Protein AF-A0A5K0WDT2-F1 (afdb_monomer)

Structure (mmCIF, N/CA/C/O backbone):
data_AF-A0A5K0WDT2-F1
#
_entry.id   AF-A0A5K0WDT2-F1
#
loop_
_atom_site.group_PDB
_atom_site.id
_atom_site.type_symbol
_atom_site.label_atom_id
_atom_site.label_alt_id
_atom_site.label_comp_id
_atom_site.label_asym_id
_atom_site.label_entity_id
_atom_site.label_seq_id
_atom_site.pdbx_PDB_ins_code
_atom_site.Cartn_x
_atom_site.Cartn_y
_atom_site.Cartn_z
_atom_site.occupancy
_atom_site.B_iso_or_equiv
_atom_site.auth_seq_id
_atom_site.auth_comp_id
_atom_site.auth_asym_id
_atom_site.auth_atom_id
_atom_site.pdbx_PDB_model_num
ATOM 1 N N . VAL A 1 1 ? 0.997 8.172 6.770 1.00 88.12 1 VAL A N 1
ATOM 2 C CA . VAL A 1 1 ? 1.037 6.695 6.900 1.00 88.12 1 VAL A CA 1
ATOM 3 C C . VAL A 1 1 ? 0.656 6.363 8.332 1.00 88.12 1 VAL A C 1
ATOM 5 O O . VAL A 1 1 ? 1.116 7.088 9.203 1.00 88.12 1 VAL A O 1
ATOM 8 N N . LEU A 1 2 ? -0.186 5.349 8.549 1.00 93.31 2 LEU A N 1
ATOM 9 C CA . LEU A 1 2 ? -0.592 4.852 9.871 1.00 93.31 2 LEU A CA 1
ATOM 10 C C . LEU A 1 2 ? -0.259 3.361 9.977 1.00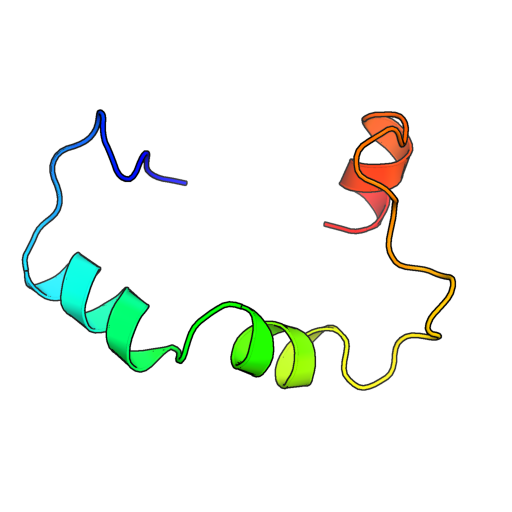 93.31 2 LEU A C 1
ATOM 12 O O . LEU A 1 2 ? -0.342 2.628 8.988 1.00 93.31 2 LEU A O 1
ATOM 16 N N . SER A 1 3 ? 0.115 2.915 11.170 1.00 96.62 3 SER A N 1
ATOM 17 C CA . SER A 1 3 ? 0.269 1.510 11.515 1.00 96.62 3 SER A CA 1
ATOM 18 C C . SER A 1 3 ? -1.094 0.870 11.733 1.00 96.62 3 SER A C 1
ATOM 20 O O . SER A 1 3 ? -1.887 1.330 12.548 1.00 96.62 3 SER A O 1
ATOM 22 N N . VAL A 1 4 ? -1.338 -0.260 11.072 1.00 95.44 4 VAL A N 1
ATOM 23 C CA . VAL A 1 4 ? -2.574 -1.046 11.242 1.00 95.44 4 VAL A CA 1
ATOM 24 C C . VAL A 1 4 ? -2.694 -1.643 12.654 1.00 95.44 4 VAL A C 1
ATOM 26 O O . VAL A 1 4 ? -3.783 -2.013 13.071 1.00 95.44 4 VAL A O 1
ATOM 29 N N . LYS A 1 5 ? -1.579 -1.781 13.389 1.00 96.38 5 LYS A N 1
ATOM 30 C CA . LYS A 1 5 ? -1.550 -2.466 14.696 1.00 96.38 5 LYS A CA 1
ATOM 31 C C . LYS A 1 5 ? -1.166 -1.583 15.880 1.00 96.38 5 LYS A C 1
ATOM 33 O O . LYS A 1 5 ? -1.380 -2.009 17.008 1.0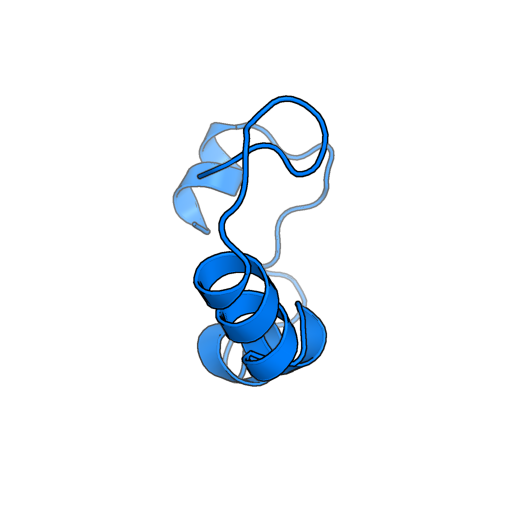0 96.38 5 LYS A O 1
ATOM 38 N N . LEU A 1 6 ? -0.513 -0.446 15.640 1.00 98.19 6 LEU A N 1
ATOM 39 C CA . LEU A 1 6 ? 0.064 0.383 16.709 1.00 98.19 6 LEU A CA 1
ATOM 40 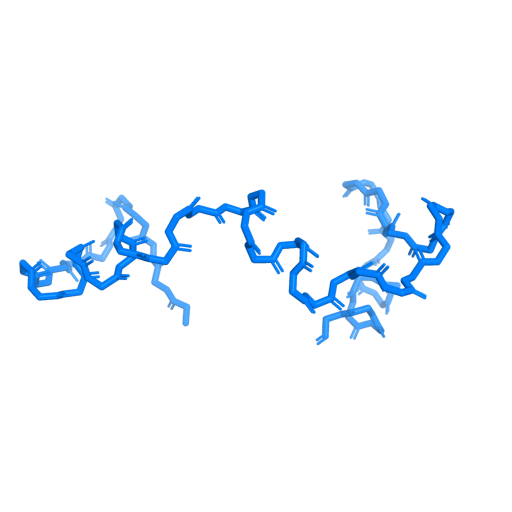C C . LEU A 1 6 ? -0.647 1.725 16.884 1.00 98.19 6 LEU A C 1
ATOM 42 O O . LEU A 1 6 ? -0.564 2.286 17.970 1.00 98.19 6 LEU A O 1
ATOM 46 N N . ASP A 1 7 ? -1.327 2.216 15.847 1.00 98.06 7 ASP A N 1
ATOM 47 C CA . ASP A 1 7 ? -2.048 3.486 15.900 1.00 98.06 7 ASP A CA 1
ATOM 48 C C . ASP A 1 7 ? -3.544 3.234 16.113 1.00 98.06 7 ASP A C 1
ATOM 50 O O . ASP A 1 7 ? -4.065 2.187 15.722 1.00 98.06 7 ASP A O 1
ATOM 54 N N . GLU A 1 8 ? -4.237 4.199 16.716 1.00 97.81 8 GLU A N 1
ATOM 55 C CA . GLU A 1 8 ? -5.699 4.204 16.773 1.00 97.81 8 GLU A CA 1
ATOM 56 C C . GLU A 1 8 ? -6.285 4.620 15.419 1.00 97.81 8 GLU A C 1
ATOM 58 O O . GLU A 1 8 ? -5.757 5.503 14.738 1.00 97.81 8 GLU A O 1
ATOM 63 N N . TRP A 1 9 ? -7.391 3.982 15.039 1.00 98.12 9 TRP A N 1
ATOM 64 C CA . TRP A 1 9 ? -8.110 4.244 13.796 1.00 98.12 9 TRP A CA 1
ATOM 65 C C . TRP A 1 9 ? -9.555 4.593 14.111 1.00 98.12 9 TRP A C 1
ATOM 67 O O . TRP A 1 9 ? -10.186 3.921 14.927 1.00 98.12 9 TRP A O 1
ATOM 77 N N . THR A 1 10 ? -10.091 5.607 13.435 1.00 97.94 10 THR A N 1
ATOM 78 C CA . THR A 1 10 ? -11.537 5.852 13.466 1.00 97.94 10 THR A CA 1
ATOM 79 C C . THR A 1 10 ? -12.251 4.922 12.490 1.00 97.94 10 THR A C 1
ATOM 81 O O . THR A 1 10 ? -11.670 4.488 11.487 1.00 97.94 10 THR A O 1
ATOM 84 N N . ASP A 1 11 ? -13.529 4.648 12.743 1.00 97.94 11 ASP A N 1
ATOM 85 C CA . ASP A 1 11 ? -14.348 3.813 11.859 1.00 97.94 11 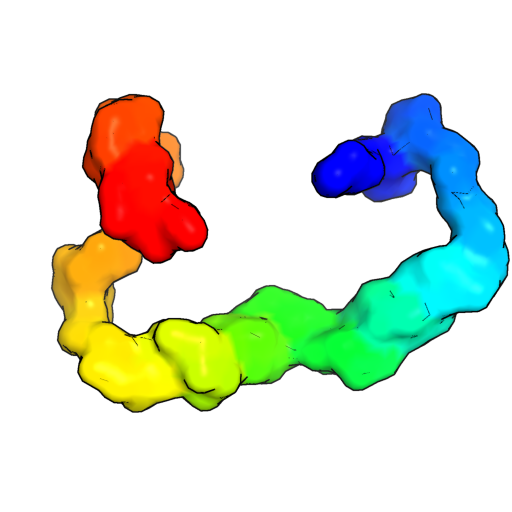ASP A CA 1
ATOM 86 C C . ASP A 1 11 ? -14.396 4.383 10.431 1.00 97.94 11 ASP A C 1
ATOM 88 O O . ASP A 1 11 ? -14.335 3.637 9.453 1.00 97.94 11 ASP A O 1
ATOM 92 N N . GLU A 1 12 ? -14.404 5.712 10.282 1.00 97.31 12 GLU A N 1
ATOM 93 C CA . GLU A 1 12 ? -14.370 6.368 8.974 1.00 97.31 12 GLU A CA 1
ATOM 94 C C . GLU A 1 12 ? -13.057 6.115 8.227 1.00 97.31 12 GLU A C 1
ATOM 96 O O . GLU A 1 12 ? -13.065 5.958 7.005 1.00 97.31 12 GLU A O 1
ATOM 101 N N . GLN A 1 13 ? -11.924 6.063 8.9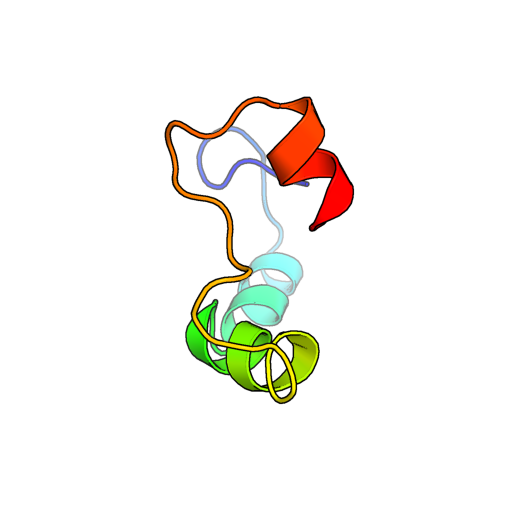34 1.00 96.81 13 GLN A N 1
ATOM 102 C CA . GLN A 1 13 ? -10.627 5.760 8.326 1.00 96.81 13 GLN A CA 1
ATOM 103 C C . GLN A 1 13 ? -10.554 4.299 7.874 1.00 96.81 13 GLN A C 1
ATOM 105 O O . GLN A 1 13 ? -10.050 4.023 6.782 1.00 96.81 13 GLN A O 1
ATOM 110 N N . VAL A 1 14 ? -11.083 3.372 8.678 1.00 96.56 14 VAL A N 1
ATOM 111 C CA . VAL A 1 14 ? -11.174 1.949 8.314 1.00 96.56 14 VAL A CA 1
ATOM 112 C C . VAL A 1 14 ? -12.054 1.774 7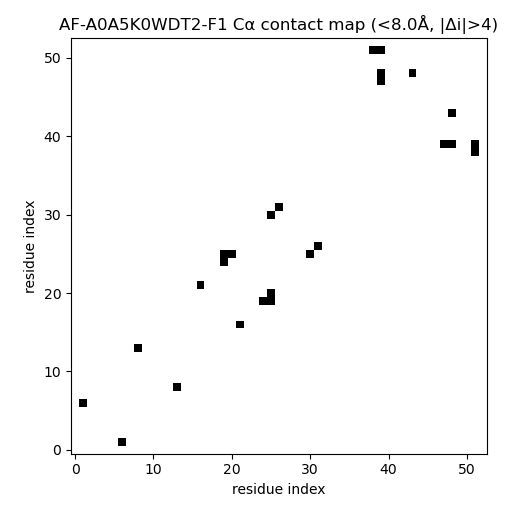.077 1.00 96.56 14 VAL A C 1
ATOM 114 O O . VAL A 1 14 ? -11.634 1.146 6.102 1.00 96.56 14 VAL A O 1
ATOM 117 N N . GLU A 1 15 ? -13.236 2.391 7.069 1.00 97.06 15 GLU A N 1
ATOM 118 C CA . GLU A 1 15 ? -14.172 2.337 5.945 1.00 97.06 15 GLU A CA 1
ATOM 119 C C . GLU A 1 15 ? -13.575 2.963 4.677 1.00 97.06 15 GLU A C 1
ATOM 121 O O . GLU A 1 15 ? -13.729 2.424 3.579 1.00 97.06 15 GLU A O 1
ATOM 126 N N . ALA A 1 16 ? -12.842 4.072 4.805 1.00 94.88 16 ALA A N 1
ATOM 127 C CA . ALA A 1 16 ? -12.157 4.689 3.674 1.00 94.88 16 ALA A CA 1
ATOM 128 C C . ALA A 1 16 ? -11.151 3.723 3.026 1.00 94.88 16 ALA A C 1
ATOM 130 O O . ALA A 1 16 ? -11.131 3.595 1.801 1.00 94.88 16 ALA A O 1
ATOM 131 N N . VAL A 1 17 ? -10.355 3.000 3.824 1.00 94.56 17 VAL A N 1
ATOM 132 C CA . VAL A 1 17 ? -9.408 2.000 3.304 1.00 94.56 17 VAL A CA 1
ATOM 133 C C . VAL A 1 17 ? -10.126 0.795 2.700 1.00 94.56 17 VAL A C 1
ATOM 135 O O . VAL A 1 17 ? -9.727 0.335 1.628 1.00 94.56 17 VAL A O 1
ATOM 138 N N . ALA A 1 18 ? -11.211 0.323 3.319 1.00 94.50 18 ALA A N 1
ATOM 139 C CA . ALA A 1 18 ? -12.019 -0.770 2.781 1.00 94.50 18 ALA A CA 1
ATOM 140 C C . ALA A 1 18 ? -12.613 -0.419 1.404 1.00 94.50 18 ALA A C 1
ATOM 142 O O . ALA A 1 18 ? -12.514 -1.206 0.459 1.00 94.50 18 ALA A O 1
ATOM 143 N N . ARG A 1 19 ? -13.147 0.800 1.249 1.00 95.44 19 ARG A N 1
ATOM 144 C CA . ARG A 1 19 ? -13.725 1.295 -0.013 1.00 95.44 19 ARG A CA 1
ATOM 145 C C . ARG A 1 19 ? -12.715 1.460 -1.140 1.00 95.44 19 ARG A C 1
ATOM 147 O O . ARG A 1 19 ? -13.101 1.372 -2.302 1.00 95.44 19 ARG A O 1
ATOM 154 N N . MET A 1 20 ? -11.437 1.679 -0.831 1.00 91.31 20 MET A N 1
ATOM 155 C CA . MET A 1 20 ? -10.391 1.775 -1.857 1.00 91.31 20 MET A CA 1
ATOM 156 C C . MET A 1 20 ? -10.126 0.443 -2.581 1.00 91.31 20 MET A C 1
ATOM 158 O O . MET A 1 20 ? -9.455 0.445 -3.611 1.00 91.31 20 MET A O 1
ATOM 162 N N . GLY A 1 21 ? -10.647 -0.687 -2.082 1.00 92.19 21 GLY A N 1
ATOM 163 C CA . GLY A 1 21 ? -10.564 -1.983 -2.767 1.00 92.19 21 GLY A CA 1
ATOM 164 C C . GLY A 1 21 ? -9.203 -2.681 -2.655 1.00 92.19 21 GLY A C 1
ATOM 165 O O . GLY A 1 21 ? -8.954 -3.676 -3.335 1.00 92.19 21 GLY A O 1
ATOM 166 N N . GLY A 1 22 ? -8.322 -2.180 -1.785 1.00 94.00 22 GLY A N 1
ATOM 167 C CA . GLY A 1 22 ? -7.010 -2.761 -1.509 1.00 94.00 22 GLY A CA 1
ATOM 168 C C . GLY A 1 22 ? -5.972 -2.553 -2.617 1.00 94.00 22 GLY A C 1
ATOM 169 O O . GLY A 1 22 ? -6.195 -1.885 -3.627 1.00 94.00 22 GLY A O 1
ATOM 170 N N . ASN A 1 23 ? -4.794 -3.144 -2.415 1.00 95.56 23 ASN A N 1
ATOM 171 C CA . ASN A 1 23 ? -3.614 -2.852 -3.234 1.00 95.56 23 ASN A CA 1
ATOM 172 C C . ASN A 1 23 ? -3.781 -3.236 -4.710 1.00 95.56 23 ASN A C 1
ATOM 174 O O . ASN A 1 23 ? -3.226 -2.562 -5.569 1.00 95.56 23 ASN A O 1
ATOM 178 N N . SER A 1 24 ? -4.555 -4.277 -5.029 1.00 95.69 24 SER A N 1
ATOM 179 C CA . SER A 1 24 ? -4.779 -4.684 -6.422 1.00 95.69 24 SER A CA 1
ATOM 180 C C . SER A 1 24 ? -5.494 -3.597 -7.229 1.00 95.69 24 SER A C 1
ATOM 182 O O . SER A 1 24 ? -5.052 -3.271 -8.327 1.00 95.69 24 SER A O 1
ATOM 184 N N . VAL A 1 25 ? -6.548 -2.990 -6.670 1.00 97.06 25 VAL A N 1
ATOM 185 C CA . VAL A 1 25 ? -7.300 -1.904 -7.327 1.00 97.06 25 VAL A CA 1
ATOM 186 C C . VAL A 1 25 ? -6.439 -0.647 -7.451 1.00 97.06 25 VAL A C 1
ATOM 188 O O . VAL A 1 25 ? -6.435 0.009 -8.490 1.00 97.06 25 VAL A O 1
ATOM 191 N N . VAL A 1 26 ? -5.658 -0.329 -6.417 1.00 95.56 26 VAL A N 1
ATOM 192 C CA . VAL A 1 26 ? -4.744 0.821 -6.436 1.00 95.56 26 VAL A CA 1
ATOM 193 C C . VAL A 1 26 ? -3.644 0.637 -7.488 1.00 95.56 26 VAL A C 1
ATOM 195 O O . VAL A 1 26 ? -3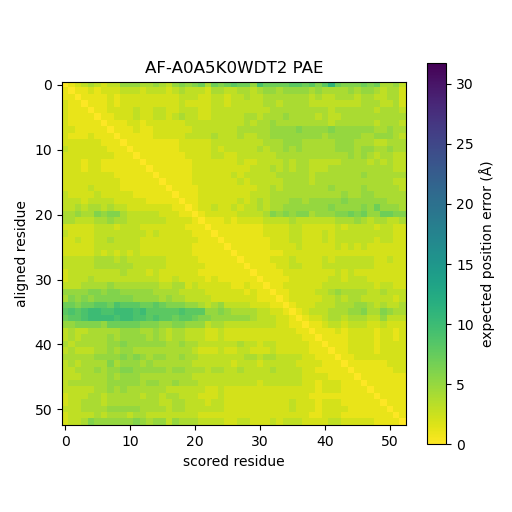.403 1.556 -8.271 1.00 95.56 26 VAL A O 1
ATOM 198 N N . ASN A 1 27 ? -3.039 -0.551 -7.594 1.00 95.75 27 ASN A N 1
ATOM 199 C CA . ASN A 1 27 ? -2.046 -0.845 -8.634 1.00 95.75 27 ASN A CA 1
ATOM 200 C C . ASN A 1 27 ? -2.661 -0.729 -10.038 1.00 95.75 27 ASN A C 1
ATOM 202 O O . ASN A 1 27 ? -2.056 -0.122 -10.912 1.00 95.75 27 ASN A O 1
ATOM 206 N N . MET A 1 28 ? -3.896 -1.201 -10.249 1.00 95.19 28 MET A N 1
ATOM 207 C CA . MET A 1 28 ? -4.600 -1.029 -11.533 1.00 95.19 28 MET A CA 1
ATOM 208 C C . MET A 1 28 ? -4.837 0.436 -11.916 1.00 95.19 28 MET A C 1
ATOM 210 O O . MET A 1 28 ? -5.094 0.716 -13.082 1.00 95.19 28 MET A O 1
ATOM 214 N N . LYS A 1 29 ? -4.778 1.371 -10.962 1.00 95.19 29 LYS A N 1
ATOM 215 C CA . LYS A 1 29 ? -4.918 2.807 -11.224 1.00 95.19 29 LYS A CA 1
ATOM 216 C C . LYS A 1 29 ? -3.570 3.493 -11.437 1.00 95.19 29 LYS A C 1
ATOM 218 O O . LYS A 1 29 ? -3.437 4.279 -12.368 1.00 95.19 29 LYS A O 1
ATOM 223 N N . TYR A 1 30 ? -2.596 3.232 -10.566 1.00 95.50 30 TYR A N 1
ATOM 224 C CA . TYR A 1 30 ? -1.321 3.961 -10.551 1.00 95.50 30 TYR A CA 1
ATOM 225 C C . TYR A 1 30 ? -0.201 3.260 -11.326 1.00 95.50 30 TYR A C 1
ATOM 227 O O . TYR A 1 30 ? 0.690 3.928 -11.838 1.00 95.50 30 TYR A O 1
ATOM 235 N N . GLU A 1 31 ? -0.264 1.937 -11.463 1.00 96.38 31 GLU A N 1
ATOM 236 C CA . GLU A 1 31 ? 0.724 1.121 -12.182 1.00 96.38 31 GLU A CA 1
ATOM 237 C C . GLU A 1 31 ? 0.202 0.641 -13.551 1.00 96.38 31 GLU A C 1
ATOM 239 O O . GLU A 1 31 ? 0.891 -0.094 -14.247 1.00 96.38 31 GLU A O 1
ATOM 244 N N . ALA A 1 32 ? -0.994 1.080 -13.972 1.00 96.06 32 ALA A N 1
ATOM 245 C CA . ALA A 1 32 ? -1.715 0.584 -15.155 1.00 96.06 32 ALA A CA 1
ATOM 246 C C . ALA A 1 32 ? -0.909 0.618 -16.466 1.00 96.06 32 ALA A C 1
ATOM 248 O O . ALA A 1 32 ? -1.127 -0.197 -17.359 1.00 96.06 32 ALA A O 1
ATOM 249 N N . CYS A 1 33 ? -0.010 1.596 -16.582 1.00 95.38 33 CYS A N 1
ATOM 250 C CA . CYS A 1 33 ? 0.791 1.861 -17.775 1.00 95.38 33 CYS A CA 1
ATOM 251 C C . CYS A 1 33 ? 2.291 1.630 -17.538 1.00 95.38 33 CYS A C 1
ATOM 253 O O . CYS A 1 33 ? 3.106 2.056 -18.358 1.00 95.38 33 CYS A O 1
ATOM 255 N N . LEU A 1 34 ? 2.672 1.022 -16.410 1.00 94.19 34 LEU A N 1
ATOM 256 C CA . LEU A 1 34 ? 4.069 0.736 -16.105 1.00 94.19 34 LEU A CA 1
ATOM 257 C C . LEU A 1 34 ? 4.467 -0.633 -16.673 1.00 94.19 34 LEU A C 1
ATOM 259 O O . LEU A 1 34 ? 3.699 -1.585 -16.561 1.00 94.19 34 LEU A O 1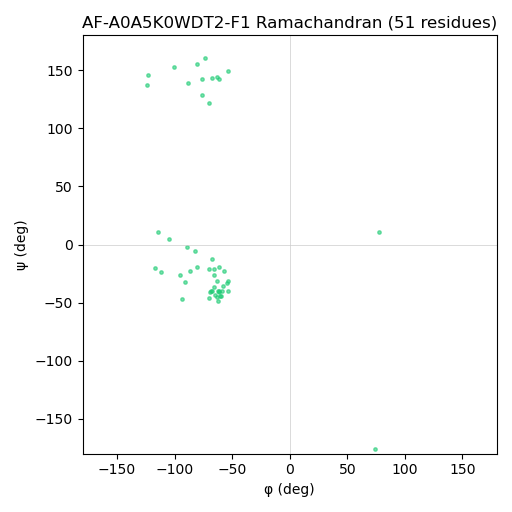
ATOM 263 N N . PRO A 1 35 ? 5.669 -0.762 -17.261 1.00 93.31 35 PRO A N 1
ATOM 264 C CA . PRO A 1 35 ? 6.219 -2.063 -17.617 1.00 93.31 35 PRO A CA 1
ATOM 265 C C . PRO A 1 35 ? 6.412 -2.957 -16.383 1.00 93.31 35 PRO A C 1
ATOM 267 O O . PRO A 1 35 ? 6.872 -2.487 -15.339 1.00 93.31 35 PRO A O 1
ATOM 270 N N . ASP A 1 36 ? 6.160 -4.260 -16.531 1.00 87.06 36 ASP A N 1
ATOM 271 C CA . ASP A 1 36 ? 6.215 -5.245 -15.435 1.00 87.06 36 ASP A CA 1
ATOM 272 C C . ASP A 1 36 ? 7.569 -5.306 -14.702 1.00 87.06 36 ASP A C 1
ATOM 274 O O . ASP A 1 36 ? 7.651 -5.737 -13.552 1.00 87.06 36 ASP A O 1
ATOM 278 N N . ASN A 1 37 ? 8.654 -4.881 -15.349 1.00 90.06 37 ASN A N 1
ATOM 279 C CA . ASN A 1 37 ? 10.009 -4.940 -14.806 1.00 90.06 37 ASN A CA 1
ATOM 280 C C . ASN A 1 37 ? 10.425 -3.702 -13.994 1.00 90.06 37 ASN A C 1
ATOM 282 O O . ASN A 1 37 ? 11.549 -3.680 -13.494 1.00 90.06 37 ASN A O 1
ATOM 286 N N . LEU A 1 38 ? 9.576 -2.673 -13.887 1.00 93.50 38 LEU A N 1
ATOM 287 C CA . LEU A 1 38 ? 9.932 -1.424 -13.203 1.00 93.50 38 LEU A CA 1
ATOM 288 C C . LEU A 1 38 ? 9.675 -1.471 -11.690 1.00 93.50 38 LEU A C 1
ATOM 290 O O . LEU A 1 38 ? 10.277 -0.708 -10.937 1.00 93.50 38 LEU A O 1
ATOM 294 N N . LYS A 1 39 ? 8.786 -2.359 -11.232 1.00 95.88 39 LYS A N 1
ATOM 295 C CA . LYS A 1 39 ? 8.412 -2.441 -9.820 1.00 95.88 39 LYS A CA 1
ATOM 296 C C . LYS A 1 39 ? 9.573 -2.998 -8.984 1.00 95.88 39 LYS A C 1
ATOM 298 O O . LYS A 1 39 ? 10.006 -4.129 -9.227 1.00 95.88 39 LYS A O 1
ATOM 303 N N . PRO A 1 40 ? 10.066 -2.257 -7.977 1.00 96.25 40 PRO A N 1
ATOM 304 C CA . PRO A 1 40 ? 11.206 -2.696 -7.187 1.00 96.25 40 PRO A CA 1
ATOM 305 C C . PRO A 1 40 ? 10.851 -3.919 -6.333 1.00 96.25 40 PRO A C 1
ATOM 307 O O . PRO A 1 40 ? 9.750 -4.031 -5.784 1.00 96.25 40 PRO A O 1
ATOM 310 N N . LYS A 1 41 ? 11.815 -4.833 -6.188 1.00 95.56 41 LYS A N 1
ATOM 311 C CA . LYS A 1 41 ? 11.695 -6.005 -5.307 1.00 95.56 41 LYS A CA 1
ATOM 312 C C . LYS A 1 41 ? 11.800 -5.604 -3.827 1.00 95.56 41 LYS A C 1
ATOM 314 O O . LYS A 1 41 ? 12.356 -4.546 -3.524 1.00 95.56 41 LYS A O 1
ATOM 319 N N . PRO A 1 42 ? 11.329 -6.439 -2.884 1.00 96.38 42 PRO A N 1
ATOM 320 C CA . PRO A 1 42 ? 11.464 -6.164 -1.451 1.00 96.38 42 PRO A CA 1
ATOM 321 C C . PRO A 1 42 ? 12.911 -5.906 -1.002 1.00 96.38 42 PRO A C 1
ATOM 323 O O . PRO A 1 42 ? 13.147 -5.080 -0.122 1.00 96.38 42 PRO A O 1
ATOM 326 N N . GLU A 1 43 ? 13.877 -6.567 -1.640 1.00 97.38 43 GLU A N 1
ATOM 327 C CA . GLU A 1 43 ? 15.309 -6.459 -1.348 1.00 97.38 43 GLU A CA 1
ATOM 328 C C . GLU A 1 43 ? 15.971 -5.236 -2.007 1.00 97.38 43 GLU A C 1
ATOM 330 O O . GLU A 1 43 ? 17.151 -4.973 -1.770 1.00 97.38 43 GLU A O 1
ATOM 335 N N . ALA A 1 44 ? 15.239 -4.485 -2.840 1.00 96.88 44 ALA A N 1
ATOM 336 C CA . ALA A 1 44 ? 15.784 -3.341 -3.557 1.00 96.88 44 ALA A CA 1
ATOM 337 C C . ALA A 1 44 ? 16.256 -2.233 -2.590 1.00 96.88 44 ALA A C 1
ATOM 339 O O . ALA A 1 44 ? 15.605 -1.968 -1.561 1.00 96.88 44 ALA A O 1
ATOM 340 N N . PRO A 1 45 ? 17.360 -1.530 -2.918 1.00 97.31 45 PRO A N 1
ATOM 341 C CA . PRO A 1 45 ? 17.867 -0.430 -2.111 1.00 97.31 45 PRO A CA 1
ATOM 342 C C . PRO A 1 45 ? 16.796 0.630 -1.850 1.00 97.31 45 PRO A C 1
ATOM 344 O O . PRO A 1 45 ? 15.944 0.900 -2.696 1.00 97.31 45 PRO A O 1
ATOM 347 N N . ALA A 1 46 ? 16.879 1.300 -0.698 1.00 97.19 46 ALA A N 1
ATOM 348 C CA . ALA A 1 46 ? 15.925 2.352 -0.342 1.00 97.19 46 ALA A CA 1
ATOM 349 C C . ALA A 1 46 ? 15.820 3.433 -1.433 1.00 97.19 46 ALA A C 1
ATOM 351 O O . ALA A 1 46 ? 14.719 3.838 -1.777 1.00 97.19 46 ALA A O 1
ATOM 352 N N . LYS A 1 47 ? 16.950 3.817 -2.045 1.00 97.31 47 LYS A N 1
ATOM 353 C CA . LYS A 1 47 ? 16.996 4.791 -3.146 1.00 97.31 47 LYS A CA 1
ATOM 354 C C . LYS A 1 47 ? 16.159 4.371 -4.360 1.00 97.31 47 LYS A C 1
ATOM 356 O O . LYS A 1 47 ? 15.522 5.221 -4.965 1.00 97.31 47 LYS A O 1
ATOM 361 N N . GLU A 1 48 ? 16.172 3.088 -4.715 1.00 96.38 48 GLU A N 1
ATOM 362 C CA . GLU A 1 48 ? 15.404 2.562 -5.849 1.00 96.38 48 GLU A CA 1
ATOM 363 C C . GLU A 1 48 ? 13.905 2.571 -5.532 1.00 96.38 48 GLU A C 1
ATOM 365 O O . GLU A 1 48 ? 13.113 3.097 -6.308 1.00 96.38 48 GLU A O 1
ATOM 370 N N . ARG A 1 49 ? 13.521 2.101 -4.337 1.00 96.81 49 ARG A N 1
ATOM 371 C CA . ARG A 1 49 ? 12.123 2.142 -3.877 1.00 96.81 49 ARG A CA 1
ATOM 372 C C . ARG A 1 49 ? 11.588 3.572 -3.771 1.00 96.81 49 ARG A C 1
ATOM 374 O O . ARG A 1 49 ? 10.463 3.819 -4.181 1.00 96.81 49 ARG A O 1
ATOM 381 N N . SER A 1 50 ? 12.395 4.516 -3.287 1.00 96.38 50 SER A N 1
ATOM 382 C CA . SER A 1 50 ? 12.033 5.939 -3.208 1.00 96.38 50 SER A CA 1
ATOM 383 C C . SER A 1 50 ? 11.947 6.641 -4.560 1.00 96.38 50 SER A C 1
ATOM 385 O O . SER A 1 50 ? 11.337 7.694 -4.628 1.00 96.38 50 SER A O 1
ATOM 387 N N . ALA A 1 51 ? 12.573 6.115 -5.615 1.00 95.75 51 ALA A N 1
ATOM 388 C CA . ALA A 1 51 ? 12.414 6.662 -6.962 1.00 95.75 51 ALA A CA 1
ATOM 389 C C . ALA A 1 51 ? 11.117 6.180 -7.639 1.00 95.75 51 ALA A C 1
ATOM 391 O O . ALA A 1 51 ? 10.679 6.789 -8.610 1.00 95.75 51 ALA A O 1
ATOM 392 N N . TYR A 1 52 ? 10.540 5.079 -7.145 1.00 94.88 52 TYR A N 1
ATOM 393 C CA . TYR A 1 52 ? 9.289 4.499 -7.635 1.00 94.88 52 TYR A CA 1
ATOM 394 C C . TYR A 1 52 ? 8.045 5.038 -6.905 1.00 94.88 52 TYR A C 1
ATOM 396 O O . TYR A 1 52 ? 6.976 5.109 -7.507 1.00 94.88 52 TYR A O 1
ATOM 404 N N . ILE A 1 53 ? 8.181 5.372 -5.614 1.00 93.81 53 ILE A N 1
ATOM 405 C CA . ILE A 1 53 ? 7.133 5.967 -4.759 1.00 93.81 53 ILE A CA 1
ATOM 406 C C . ILE A 1 53 ? 7.029 7.469 -5.016 1.00 93.81 53 ILE A C 1
ATOM 408 O O . ILE A 1 53 ? 5.885 7.952 -5.164 1.00 93.81 53 ILE A O 1
#

Solvent-accessible surface area (backbone atoms only — not comparable to full-atom values): 3586 Å² total; per-residue (Å²): 140,80,52,95,84,81,50,90,77,54,72,68,59,54,49,53,52,60,73,57,59,48,68,69,51,46,39,61,67,78,45,64,86,56,65,88,84,71,69,72,57,92,86,49,54,70,71,60,47,62,73,72,106

Mean predicted aligned error: 2.95 Å

Sequence (53 aa):
VLSVKLDEWTDEQVEAVARMGGNSVVNMKYEACLPDNLKPKPEAPAKERSAYI

Radius of gyration: 14.23 Å; Cα contacts (8 Å, |Δi|>4): 13; chains: 1; bounding box: 32×13×34 Å

Organism: NCBI:txid210225

InterPro domains:
  IPR037278 ARFGAP/RecO-like zinc finger [SSF57863] (1-49)
  IPR038508 ArfGAP domain superfamily [G3DSA:1.10.220.150] (1-53)
  IPR044518 ADP-ribosylation factor GTPase-activating protein AGD11/12/13 [PTHR46220] (1-53)

Foldseek 3Di:
DDDPPPDDDDPVRVVVQVVCVPDVSVCCVP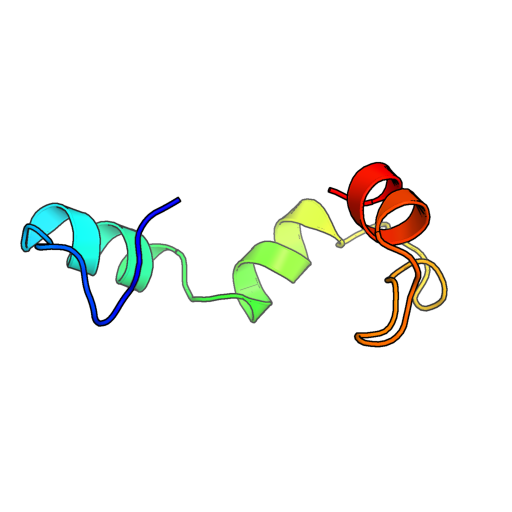VVPPDPPQQDDPPDDPVSNVVVD

Secondary structure (DSSP, 8-state):
---TTTS---HHHHHHHHHTTHHHHHHHHHSTTS-TT-SPPTTS-HHHHHHH-

pLDDT: mean 95.44, std 2.29, range [87.06, 98.19]